Protein AF-A0AA43J8J0-F1 (afdb_monomer_lite)

Secondary structure (DSSP, 8-state):
-------HHHHHHHHHHHHHTT--EEEEEEEETTEEEEEEEEE---GGGS------PPP-

Structure (mmCIF, N/CA/C/O backbone):
data_AF-A0AA43J8J0-F1
#
_entry.id   AF-A0AA43J8J0-F1
#
loop_
_atom_site.group_PDB
_atom_site.id
_atom_site.type_symbol
_atom_site.label_atom_id
_atom_site.label_alt_id
_atom_site.label_comp_id
_atom_site.label_asym_id
_atom_site.label_entity_id
_atom_site.label_seq_id
_atom_site.pdbx_PDB_ins_code
_atom_site.Cartn_x
_atom_site.Cartn_y
_atom_site.Cartn_z
_atom_site.occupancy
_atom_site.B_iso_or_equiv
_atom_site.auth_seq_id
_atom_site.auth_comp_id
_atom_site.auth_asym_id
_atom_site.auth_atom_id
_atom_site.pdbx_PDB_model_num
ATOM 1 N N . MET A 1 1 ? 15.906 17.182 -9.044 1.00 40.38 1 MET A N 1
ATOM 2 C CA . MET A 1 1 ? 15.761 15.995 -8.177 1.00 40.38 1 MET A CA 1
ATOM 3 C C . MET A 1 1 ? 14.418 15.381 -8.515 1.00 40.38 1 MET A C 1
ATOM 5 O O . MET A 1 1 ? 13.412 16.012 -8.236 1.00 40.38 1 MET A O 1
ATOM 9 N N . GLY A 1 2 ? 14.402 14.273 -9.261 1.00 47.66 2 GLY A N 1
ATOM 10 C CA . GLY A 1 2 ? 13.150 13.625 -9.658 1.00 47.66 2 GLY A CA 1
ATOM 11 C C . GLY A 1 2 ? 12.521 12.949 -8.449 1.00 47.66 2 GLY A C 1
ATOM 12 O O . GLY A 1 2 ? 13.221 12.248 -7.720 1.00 47.66 2 GLY A O 1
ATOM 13 N N . GLU A 1 3 ? 11.237 13.199 -8.215 1.00 59.25 3 GLU A N 1
ATOM 14 C CA . GLU A 1 3 ? 10.473 12.498 -7.187 1.00 59.25 3 GLU A CA 1
ATOM 15 C C . GLU A 1 3 ? 10.609 10.982 -7.417 1.00 59.25 3 GLU A C 1
ATOM 17 O O . GLU A 1 3 ? 10.530 10.535 -8.570 1.00 59.25 3 GLU A O 1
ATOM 22 N N . PRO A 1 4 ? 10.887 10.181 -6.371 1.00 57.75 4 PRO A N 1
ATOM 23 C CA . PRO A 1 4 ? 11.073 8.747 -6.524 1.00 57.75 4 PRO A CA 1
ATOM 24 C C . PRO A 1 4 ? 9.807 8.154 -7.137 1.00 57.75 4 PRO A C 1
ATOM 26 O O . PRO A 1 4 ? 8.728 8.196 -6.548 1.00 57.75 4 PRO A O 1
ATOM 29 N N . LYS A 1 5 ? 9.942 7.631 -8.357 1.00 63.59 5 LYS A N 1
ATOM 30 C CA . LYS A 1 5 ? 8.836 6.992 -9.060 1.00 63.59 5 LYS A CA 1
ATOM 31 C C . LYS A 1 5 ? 8.364 5.808 -8.206 1.00 63.59 5 LYS A C 1
ATOM 33 O O . LYS A 1 5 ? 9.215 5.026 -7.780 1.00 63.59 5 LYS A O 1
ATOM 38 N N . PRO A 1 6 ? 7.058 5.665 -7.937 1.00 71.38 6 PRO A N 1
ATOM 39 C CA . PRO A 1 6 ? 6.562 4.564 -7.125 1.00 71.38 6 PRO A CA 1
ATOM 40 C C . PRO A 1 6 ? 6.984 3.215 -7.734 1.00 71.38 6 PRO A C 1
ATOM 42 O O . PRO A 1 6 ? 6.852 2.973 -8.934 1.00 71.38 6 PRO A O 1
ATOM 45 N N . THR A 1 7 ? 7.570 2.353 -6.903 1.00 82.38 7 THR A N 1
ATOM 46 C CA . THR A 1 7 ? 8.049 1.008 -7.263 1.00 82.38 7 THR A CA 1
ATOM 47 C C . THR A 1 7 ? 7.326 -0.053 -6.439 1.00 82.38 7 THR A C 1
ATOM 49 O O . THR A 1 7 ? 6.643 0.262 -5.464 1.00 82.38 7 THR A O 1
ATOM 52 N N . LEU A 1 8 ? 7.493 -1.329 -6.802 1.00 85.06 8 LEU A N 1
ATOM 53 C CA . LEU A 1 8 ? 6.976 -2.440 -5.998 1.00 85.06 8 LEU A CA 1
ATOM 54 C C . LEU A 1 8 ? 7.580 -2.440 -4.584 1.00 85.06 8 LEU A C 1
ATOM 56 O O . LEU A 1 8 ? 6.851 -2.540 -3.607 1.00 85.06 8 LEU A O 1
ATOM 60 N N . GLN A 1 9 ? 8.889 -2.209 -4.470 1.00 87.12 9 GLN A N 1
ATOM 61 C CA . GLN A 1 9 ? 9.578 -2.135 -3.180 1.00 87.12 9 GLN A CA 1
ATOM 62 C C . GLN A 1 9 ? 9.074 -0.968 -2.315 1.00 87.12 9 GLN A C 1
ATOM 64 O O . GLN A 1 9 ? 8.893 -1.110 -1.107 1.00 87.12 9 GLN A O 1
ATOM 69 N N . TRP A 1 10 ? 8.805 0.191 -2.926 1.00 87.00 10 TRP A N 1
ATOM 70 C CA . TRP A 1 10 ? 8.173 1.314 -2.228 1.00 87.00 10 TRP A CA 1
ATOM 71 C C . TRP A 1 10 ? 6.776 0.944 -1.714 1.00 87.00 10 TRP A C 1
ATOM 73 O O . TRP A 1 10 ? 6.411 1.312 -0.594 1.00 87.00 10 TRP A O 1
ATOM 83 N N . ALA A 1 11 ? 6.010 0.188 -2.503 1.00 86.81 11 ALA A N 1
ATOM 84 C CA . ALA A 1 11 ? 4.681 -0.257 -2.114 1.00 86.81 11 ALA A CA 1
ATOM 85 C C . ALA A 1 11 ? 4.721 -1.221 -0.921 1.00 86.81 11 ALA A C 1
ATOM 87 O O . ALA A 1 11 ? 3.977 -1.040 0.041 1.00 86.81 11 ALA A O 1
ATOM 88 N N . GLU A 1 12 ? 5.636 -2.188 -0.947 1.00 89.31 12 GLU A N 1
ATOM 89 C CA . GLU A 1 12 ? 5.868 -3.129 0.152 1.00 89.31 12 GLU A CA 1
ATOM 90 C C . GLU A 1 12 ? 6.284 -2.411 1.441 1.00 89.31 12 GLU A C 1
ATOM 92 O O . GLU A 1 12 ? 5.730 -2.684 2.508 1.00 89.31 12 GLU A O 1
ATOM 97 N N . GLN A 1 13 ? 7.206 -1.444 1.350 1.00 89.56 13 GLN A N 1
ATOM 98 C CA . GLN A 1 13 ? 7.611 -0.640 2.504 1.00 89.56 13 GLN A CA 1
ATOM 99 C C . GLN A 1 13 ? 6.444 0.186 3.055 1.00 89.56 13 GLN A C 1
ATOM 101 O O . GLN A 1 13 ? 6.271 0.284 4.269 1.00 89.56 13 GLN A O 1
ATOM 106 N N . THR A 1 14 ? 5.622 0.755 2.173 1.00 88.06 14 THR A N 1
ATOM 107 C CA . THR A 1 14 ? 4.435 1.520 2.573 1.00 88.06 14 THR A CA 1
ATOM 108 C C . THR A 1 14 ? 3.447 0.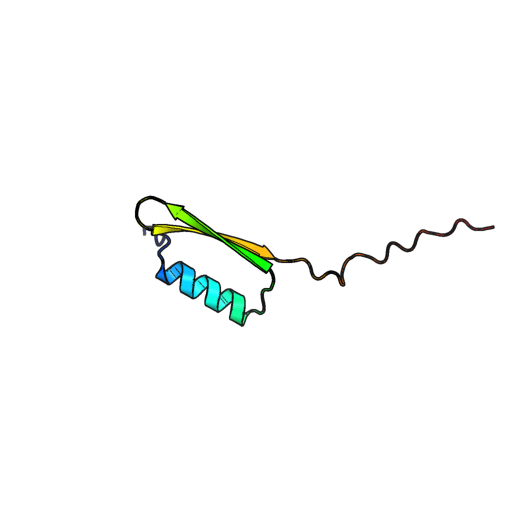635 3.334 1.00 88.06 14 THR A C 1
ATOM 110 O O . THR A 1 14 ? 2.992 1.019 4.409 1.00 88.06 14 THR A O 1
ATOM 113 N N . LEU A 1 15 ? 3.164 -0.573 2.836 1.00 88.88 15 LEU A N 1
ATOM 114 C CA . LEU A 1 15 ? 2.297 -1.540 3.518 1.00 88.88 15 LEU A CA 1
ATOM 115 C C . LEU A 1 15 ? 2.852 -1.968 4.881 1.00 88.88 15 LEU A C 1
ATOM 117 O O . LEU A 1 15 ? 2.095 -2.045 5.849 1.00 88.88 15 LEU A O 1
ATOM 121 N N . ARG A 1 16 ? 4.166 -2.205 4.976 1.00 91.31 16 ARG A N 1
ATOM 122 C CA . ARG A 1 16 ? 4.834 -2.524 6.245 1.00 91.31 16 ARG A CA 1
ATOM 123 C C . ARG A 1 16 ? 4.652 -1.400 7.264 1.00 91.31 16 ARG A C 1
ATOM 125 O O . ARG A 1 16 ? 4.203 -1.669 8.373 1.00 91.31 16 ARG A O 1
ATOM 132 N N . ASN A 1 17 ? 4.911 -0.154 6.868 1.00 90.25 17 ASN A N 1
ATOM 133 C CA . ASN A 1 17 ? 4.754 1.007 7.747 1.00 90.25 17 ASN A CA 1
ATOM 134 C C . ASN A 1 17 ? 3.303 1.163 8.232 1.00 90.25 17 ASN A C 1
ATOM 136 O O . ASN A 1 17 ? 3.073 1.441 9.405 1.00 90.25 17 ASN A O 1
ATOM 140 N N . LEU A 1 18 ? 2.321 0.960 7.347 1.00 87.44 18 LEU A N 1
ATOM 141 C CA . LEU A 1 18 ? 0.900 1.012 7.710 1.00 87.44 18 LEU A CA 1
ATOM 142 C C . LEU A 1 18 ? 0.542 -0.076 8.731 1.00 87.44 18 LEU A C 1
ATOM 144 O O . LEU A 1 18 ? -0.141 0.208 9.714 1.00 87.44 18 LEU A O 1
ATOM 148 N N . SER A 1 19 ? 1.046 -1.297 8.533 1.00 86.62 19 SER A N 1
ATOM 149 C CA . SER A 1 19 ? 0.850 -2.403 9.474 1.00 86.62 19 SER A CA 1
ATOM 150 C C . SER A 1 19 ? 1.489 -2.122 10.837 1.00 86.62 19 SER A C 1
ATOM 152 O O . SER A 1 19 ? 0.868 -2.393 11.862 1.00 86.62 19 SER A O 1
ATOM 154 N N . GLU A 1 20 ? 2.708 -1.581 10.867 1.00 90.81 20 GLU A N 1
ATOM 155 C CA . GLU A 1 20 ? 3.418 -1.231 12.108 1.00 90.81 20 GLU A CA 1
ATOM 156 C C . GLU A 1 20 ? 2.719 -0.100 12.874 1.00 90.81 20 GLU A C 1
ATOM 158 O O . GLU A 1 20 ? 2.709 -0.089 14.102 1.00 90.81 20 GLU A O 1
ATOM 163 N N . GLN A 1 21 ? 2.075 0.819 12.155 1.00 86.69 21 GLN A N 1
ATOM 164 C CA . GLN A 1 21 ? 1.272 1.900 12.730 1.00 86.69 21 GLN A CA 1
ATOM 165 C C . GLN A 1 21 ? -0.133 1.451 13.171 1.00 86.69 21 GLN A C 1
ATOM 167 O O . GLN A 1 21 ? -0.908 2.268 13.667 1.00 86.69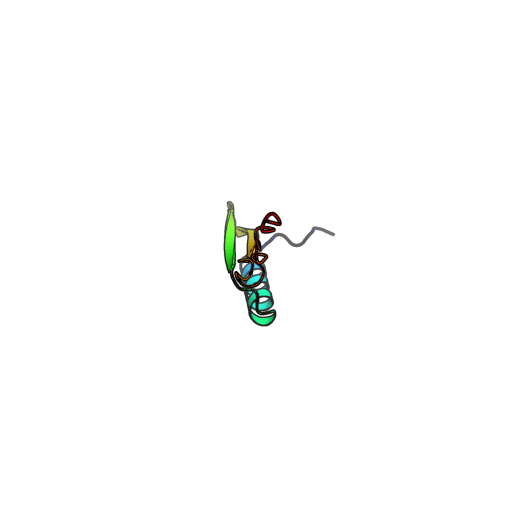 21 GLN A O 1
ATOM 172 N N . GLY A 1 22 ? -0.480 0.170 13.002 1.00 84.75 22 GLY A N 1
ATOM 173 C CA . GLY A 1 22 ? -1.784 -0.367 13.389 1.00 84.75 22 GLY A CA 1
ATOM 174 C C . GLY A 1 22 ? -2.939 0.122 12.512 1.00 84.75 22 GLY A C 1
ATOM 175 O O . GLY A 1 22 ? -4.095 0.079 12.943 1.00 84.75 22 GLY A O 1
ATOM 176 N N . TYR A 1 23 ? -2.658 0.588 11.288 1.00 82.88 23 TYR A N 1
ATOM 177 C CA . TYR A 1 23 ? -3.720 0.925 10.344 1.00 82.88 23 TYR A CA 1
ATOM 178 C C . TYR A 1 23 ? -4.510 -0.329 9.986 1.00 82.88 23 TYR A C 1
ATOM 180 O O . TYR A 1 23 ? -3.970 -1.332 9.526 1.00 82.88 23 TYR A O 1
ATOM 188 N N . THR A 1 24 ? -5.820 -0.233 10.167 1.00 80.69 24 THR A N 1
ATOM 189 C CA . THR A 1 24 ? -6.799 -1.241 9.769 1.00 80.69 24 THR A CA 1
ATOM 190 C C . THR A 1 24 ? -7.728 -0.621 8.734 1.00 80.69 24 THR A C 1
ATOM 192 O O . THR A 1 24 ? -8.221 0.498 8.899 1.00 80.69 24 THR A O 1
ATOM 195 N N . GLY A 1 25 ? -7.887 -1.308 7.609 1.00 83.81 25 GLY A N 1
ATOM 196 C CA . GLY A 1 25 ? -8.713 -0.843 6.507 1.00 83.81 25 GLY A CA 1
ATOM 197 C C . GLY A 1 25 ? -8.344 -1.485 5.179 1.00 83.81 25 GLY A C 1
ATOM 198 O O . GLY A 1 25 ? -7.569 -2.439 5.109 1.00 83.81 25 GLY A O 1
ATOM 199 N N . THR A 1 26 ? -8.897 -0.934 4.104 1.00 86.88 26 THR A N 1
ATOM 200 C CA . THR A 1 26 ? -8.678 -1.434 2.745 1.00 86.88 26 THR A CA 1
ATOM 201 C C . THR A 1 26 ? -7.575 -0.643 2.056 1.00 86.88 26 THR A C 1
ATOM 203 O O . THR A 1 26 ? -7.643 0.583 1.959 1.00 86.88 26 THR A O 1
ATOM 206 N N . VAL A 1 27 ? -6.583 -1.342 1.504 1.00 88.19 27 VAL A N 1
ATOM 207 C CA . VAL A 1 27 ? -5.528 -0.732 0.688 1.00 88.19 27 VAL A CA 1
ATOM 208 C C . VAL A 1 27 ? -5.756 -1.052 -0.786 1.00 88.19 27 VAL A C 1
ATOM 210 O O . VAL A 1 27 ? -5.887 -2.210 -1.169 1.00 88.19 27 VAL A O 1
ATOM 213 N N . THR A 1 28 ? -5.790 -0.020 -1.626 1.00 89.44 28 THR A N 1
ATOM 214 C CA . THR A 1 28 ? -5.866 -0.138 -3.087 1.00 89.44 28 THR A CA 1
ATOM 215 C C . THR A 1 28 ? -4.521 0.228 -3.699 1.00 89.44 28 THR A C 1
ATOM 217 O O . THR A 1 28 ? -4.056 1.355 -3.543 1.00 89.44 28 THR A O 1
ATOM 220 N N . ILE A 1 29 ? -3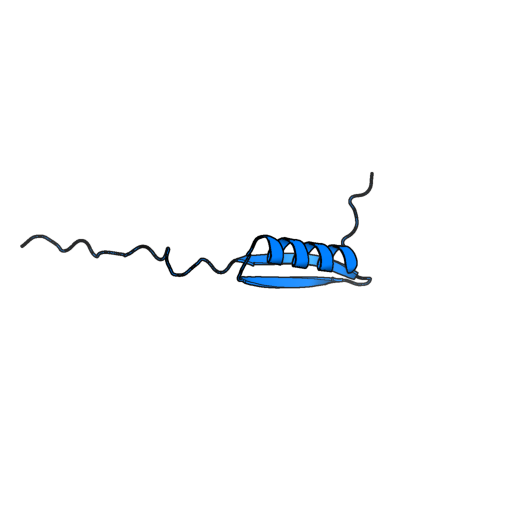.912 -0.702 -4.433 1.00 89.81 29 ILE A N 1
ATOM 221 C CA . ILE A 1 29 ? -2.663 -0.472 -5.169 1.00 89.81 29 ILE A CA 1
ATOM 222 C C . ILE A 1 29 ? -3.004 -0.329 -6.650 1.00 89.81 29 ILE A C 1
ATOM 224 O O . ILE A 1 29 ? -3.623 -1.216 -7.238 1.00 89.81 29 ILE A O 1
ATOM 228 N N . ARG A 1 30 ? -2.608 0.789 -7.262 1.00 89.56 30 ARG A N 1
ATOM 229 C CA . ARG A 1 30 ? -2.771 1.013 -8.703 1.00 89.56 30 ARG A CA 1
ATOM 230 C C . ARG A 1 30 ? -1.491 0.634 -9.423 1.00 89.56 30 ARG A C 1
ATOM 232 O O . ARG A 1 30 ? -0.418 1.101 -9.049 1.00 89.56 30 ARG A O 1
ATOM 239 N N . PHE A 1 31 ? -1.619 -0.161 -10.476 1.00 87.56 31 PHE A N 1
ATOM 240 C CA . PHE A 1 31 ? -0.520 -0.532 -11.362 1.00 87.56 31 PHE A CA 1
ATOM 241 C C . PHE A 1 31 ? -0.684 0.175 -12.710 1.00 87.56 31 PHE A C 1
ATOM 243 O O . PHE A 1 31 ? -1.795 0.289 -13.224 1.00 87.56 31 PHE A O 1
ATOM 250 N N . ALA A 1 32 ? 0.422 0.639 -13.283 1.00 85.00 32 ALA A N 1
ATOM 251 C CA . ALA A 1 32 ? 0.490 1.178 -14.639 1.00 85.00 32 ALA A CA 1
ATOM 252 C C . ALA A 1 32 ? 1.618 0.483 -15.417 1.00 85.00 32 ALA A C 1
ATOM 254 O O . ALA A 1 32 ? 2.398 -0.271 -14.837 1.00 85.00 32 ALA A O 1
ATOM 255 N N . GLN A 1 33 ? 1.695 0.718 -16.733 1.00 75.31 33 GLN A N 1
ATOM 256 C CA . GLN A 1 33 ? 2.667 0.100 -17.646 1.00 75.31 33 GLN A CA 1
ATOM 257 C C . GLN A 1 33 ? 4.113 0.313 -17.149 1.00 75.31 33 GLN A C 1
ATOM 259 O O . GLN A 1 33 ? 4.729 1.344 -17.412 1.00 75.31 33 GLN A O 1
ATOM 264 N N . GLY A 1 34 ? 4.636 -0.651 -16.385 1.00 74.50 34 GLY A N 1
ATOM 265 C CA . GLY A 1 34 ? 5.986 -0.631 -15.816 1.00 74.50 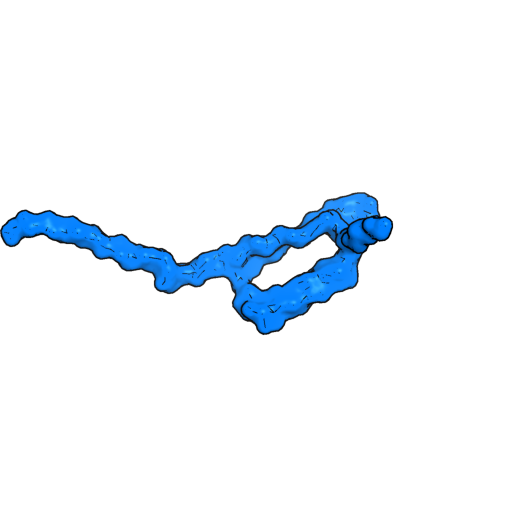34 GLY A CA 1
ATOM 266 C C . GLY A 1 34 ? 6.092 -0.577 -14.286 1.00 74.50 34 GLY A C 1
ATOM 267 O O . GLY A 1 34 ? 7.215 -0.526 -13.792 1.00 74.50 34 GLY A O 1
ATOM 268 N N . GLY A 1 35 ? 4.993 -0.599 -13.519 1.00 81.88 35 GLY A N 1
ATOM 269 C CA . GLY A 1 35 ? 5.086 -0.742 -12.061 1.00 81.88 35 GLY A CA 1
ATOM 270 C C . GLY A 1 35 ? 3.898 -0.216 -11.263 1.00 81.88 35 GLY A C 1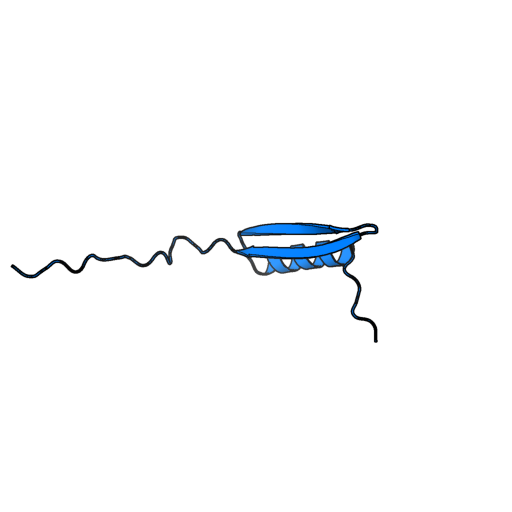
ATOM 271 O O . GLY A 1 35 ? 2.786 -0.064 -11.768 1.00 81.88 35 GLY A O 1
ATOM 272 N N . VAL A 1 36 ? 4.150 0.055 -9.983 1.00 85.38 36 VAL A N 1
ATOM 273 C CA . VAL A 1 36 ? 3.170 0.668 -9.085 1.00 85.38 36 VAL A CA 1
ATOM 274 C C . VAL A 1 36 ? 3.027 2.143 -9.450 1.00 85.38 36 VAL A C 1
ATOM 276 O O . VAL A 1 36 ? 4.003 2.874 -9.520 1.00 85.38 36 VAL A O 1
ATOM 279 N N . GLN A 1 37 ? 1.800 2.585 -9.690 1.00 85.94 37 GLN A N 1
ATOM 280 C CA . GLN A 1 37 ? 1.457 3.984 -9.929 1.00 85.94 37 GLN A CA 1
ATOM 281 C C . GLN A 1 37 ? 1.153 4.717 -8.619 1.00 85.94 37 GLN A C 1
ATOM 283 O O . GLN A 1 37 ? 1.412 5.912 -8.511 1.00 85.94 37 GLN A O 1
ATOM 288 N N . GLY A 1 38 ? 0.599 4.016 -7.627 1.00 86.06 38 GLY A N 1
ATOM 289 C CA . GLY A 1 38 ? 0.299 4.599 -6.324 1.00 86.06 38 GLY A CA 1
ATOM 290 C C . GLY A 1 38 ? -0.456 3.657 -5.394 1.00 86.06 38 GLY A C 1
ATOM 291 O O . GLY A 1 38 ? -0.898 2.579 -5.797 1.00 86.06 38 GLY A O 1
ATOM 292 N N . ILE A 1 39 ? -0.611 4.098 -4.147 1.00 87.06 39 ILE A N 1
ATOM 293 C CA . ILE A 1 39 ? -1.351 3.405 -3.090 1.00 87.06 39 ILE A CA 1
ATOM 294 C C . ILE A 1 39 ? -2.384 4.364 -2.515 1.00 87.06 39 ILE A C 1
ATOM 296 O O . ILE A 1 39 ? -2.078 5.519 -2.226 1.00 87.06 39 ILE A O 1
ATOM 300 N N . THR A 1 40 ? -3.602 3.876 -2.328 1.00 88.44 40 THR A N 1
ATOM 301 C CA . THR A 1 40 ? -4.668 4.572 -1.608 1.00 88.44 40 THR A CA 1
ATOM 302 C C . THR A 1 40 ? -5.079 3.720 -0.418 1.00 88.44 40 THR A C 1
ATOM 304 O O . THR A 1 40 ? -5.360 2.535 -0.577 1.00 88.44 40 THR A O 1
ATOM 307 N N . VAL A 1 41 ? -5.112 4.319 0.769 1.00 85.31 41 VAL A N 1
ATOM 308 C CA . VAL A 1 41 ? -5.526 3.653 2.007 1.00 85.31 41 VAL A CA 1
ATOM 309 C C . VAL A 1 41 ? -6.877 4.218 2.410 1.00 85.31 41 VAL A C 1
ATOM 311 O O . VAL A 1 41 ? -6.994 5.412 2.669 1.00 85.31 41 VAL A O 1
ATOM 314 N N . ASN A 1 42 ? -7.887 3.359 2.463 1.00 84.19 42 ASN A N 1
ATOM 315 C CA . ASN A 1 42 ? -9.174 3.676 3.061 1.00 84.19 42 ASN A CA 1
ATOM 316 C C . ASN A 1 42 ? -9.180 3.072 4.459 1.00 84.19 42 ASN A C 1
ATOM 318 O O . ASN A 1 42 ? -9.373 1.865 4.620 1.00 84.19 42 ASN A O 1
ATOM 322 N N . GLN A 1 43 ? -8.911 3.909 5.457 1.00 75.81 43 GLN A N 1
ATOM 323 C CA . GLN A 1 43 ? -8.999 3.497 6.849 1.00 75.81 43 GLN A CA 1
ATOM 324 C C . GLN A 1 43 ? -10.462 3.201 7.178 1.00 75.81 43 GLN A C 1
ATOM 326 O O . GLN A 1 43 ? -11.341 4.029 6.927 1.00 75.81 43 GLN A O 1
ATOM 331 N N . GLU A 1 44 ? -10.725 2.022 7.732 1.00 69.62 44 GLU A N 1
ATOM 332 C CA . GLU A 1 44 ? -12.040 1.752 8.294 1.00 69.62 44 GLU A CA 1
ATOM 333 C C . GLU A 1 44 ? -12.167 2.600 9.559 1.00 69.62 44 GLU A C 1
ATOM 335 O O . GLU A 1 44 ? -11.422 2.428 10.526 1.00 69.62 44 GLU A O 1
ATOM 340 N N . LEU A 1 45 ? -13.078 3.576 9.535 1.00 62.69 45 LEU A N 1
ATOM 341 C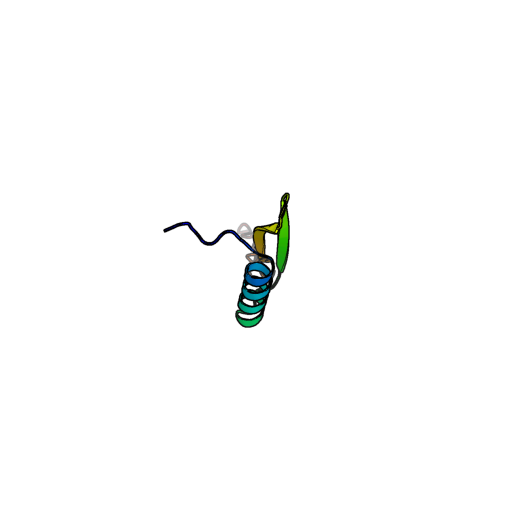 CA . LEU A 1 45 ? -13.431 4.332 10.729 1.00 62.69 45 LEU A CA 1
ATOM 342 C C . LEU A 1 45 ? -13.893 3.319 11.772 1.00 62.69 45 LEU A C 1
ATOM 344 O O . LEU A 1 45 ? -14.858 2.589 11.542 1.00 62.69 45 LEU A O 1
ATOM 348 N N . GLN A 1 46 ? -13.188 3.254 12.904 1.00 59.75 46 GLN A N 1
ATOM 349 C CA . GLN A 1 46 ? -13.572 2.370 13.996 1.00 59.75 46 GLN A CA 1
ATOM 350 C C . GLN A 1 46 ? -15.056 2.613 14.314 1.00 59.75 46 GLN A C 1
ATOM 352 O O . GLN A 1 46 ? -15.424 3.745 14.645 1.00 59.75 46 GLN A O 1
ATOM 357 N N . PRO A 1 47 ? -15.922 1.582 14.274 1.00 56.00 47 PRO A N 1
ATOM 358 C CA . PRO A 1 47 ? -17.357 1.756 14.501 1.00 56.00 47 PRO A CA 1
ATOM 359 C C . PRO A 1 47 ? -17.688 2.310 15.898 1.00 56.00 47 PRO A C 1
ATOM 361 O O . PRO A 1 47 ? -18.807 2.742 16.142 1.00 56.00 47 PRO A O 1
ATOM 364 N N . ARG A 1 48 ? -16.712 2.375 16.816 1.00 54.38 48 ARG A N 1
ATOM 365 C CA . ARG A 1 48 ? -16.861 2.955 18.160 1.00 54.38 48 ARG A CA 1
ATOM 366 C C . ARG A 1 48 ? -16.935 4.484 18.213 1.00 54.38 48 ARG A C 1
ATOM 368 O O . ARG A 1 48 ? -17.186 5.013 19.290 1.00 54.38 48 ARG A O 1
ATOM 375 N N . GLN A 1 49 ? -16.745 5.188 17.097 1.00 51.62 49 GLN A N 1
ATOM 376 C CA . GLN A 1 49 ? -17.030 6.627 16.999 1.00 51.62 49 GLN A CA 1
ATOM 377 C C . GLN A 1 49 ? -18.252 6.938 16.129 1.00 51.62 49 GLN A C 1
ATOM 379 O O . GLN A 1 49 ? -18.480 8.098 15.788 1.00 51.62 49 GLN A O 1
ATOM 384 N N . GLN A 1 50 ? -19.080 5.936 15.808 1.00 50.31 50 GLN A N 1
ATOM 385 C CA . GLN A 1 50 ? -20.464 6.227 15.453 1.00 50.31 50 GLN A CA 1
ATOM 386 C C . GLN A 1 50 ? -21.074 6.892 16.680 1.00 50.31 50 GLN A C 1
ATOM 388 O O . GLN A 1 50 ? -21.299 6.236 17.695 1.00 50.31 50 GLN A O 1
ATOM 393 N N . ALA A 1 51 ? -21.209 8.218 16.617 1.00 50.81 51 ALA A N 1
ATOM 394 C CA . ALA A 1 51 ? -21.818 9.014 17.660 1.00 50.81 51 ALA A CA 1
ATOM 395 C C . ALA A 1 51 ? -23.052 8.268 18.161 1.00 50.81 51 ALA A C 1
ATOM 397 O O . ALA A 1 51 ? -23.894 7.864 17.354 1.00 50.81 51 ALA A O 1
ATOM 398 N N . THR A 1 52 ? -23.158 8.071 19.474 1.00 51.22 52 THR A N 1
ATOM 399 C CA . THR A 1 52 ? -24.451 7.783 20.076 1.00 51.22 52 THR A CA 1
ATOM 400 C C . THR A 1 52 ? -25.343 8.949 19.673 1.00 51.22 52 THR A C 1
ATOM 402 O O . THR A 1 52 ? -25.296 10.017 20.281 1.00 51.22 52 THR A O 1
ATOM 405 N N . ILE A 1 53 ? -26.113 8.780 18.600 1.00 61.41 53 ILE A N 1
ATOM 406 C CA . ILE A 1 53 ? -27.234 9.647 18.286 1.00 61.41 53 ILE A CA 1
ATOM 407 C C . ILE A 1 53 ? -28.235 9.292 19.375 1.00 61.41 53 ILE A C 1
ATOM 409 O O . ILE A 1 53 ? -29.048 8.388 19.216 1.00 61.41 53 ILE A O 1
ATOM 413 N N . VAL A 1 54 ? -28.090 9.919 20.543 1.00 55.88 54 VAL A N 1
ATOM 414 C CA . VAL A 1 54 ? -29.159 9.961 21.528 1.00 55.88 54 VAL A CA 1
ATOM 415 C C . VAL A 1 54 ? -30.215 10.835 20.854 1.00 55.88 54 VAL A C 1
ATOM 417 O O . VAL A 1 54 ? -29.952 12.026 20.665 1.00 55.88 54 VAL A O 1
ATOM 420 N N . PRO A 1 55 ? -31.364 10.303 20.403 1.00 51.12 55 PRO A N 1
ATOM 421 C CA . PRO A 1 55 ? -32.454 11.184 20.029 1.00 51.12 55 PRO A CA 1
ATOM 422 C C . PRO A 1 55 ? -32.780 12.016 21.273 1.00 51.12 55 PRO A C 1
ATOM 424 O O . PRO A 1 55 ? -33.041 11.458 22.340 1.00 51.12 55 PRO A O 1
ATOM 427 N N . ALA A 1 56 ? -32.704 13.343 21.160 1.00 60.34 56 ALA A N 1
ATOM 428 C CA . ALA A 1 56 ? -33.216 14.228 22.194 1.00 60.34 56 ALA A CA 1
ATOM 429 C C . ALA A 1 56 ? -34.701 13.890 22.367 1.00 60.34 56 ALA A C 1
ATOM 431 O O . ALA A 1 56 ? -35.503 14.113 21.461 1.00 60.34 56 ALA A O 1
ATOM 432 N N . GLN A 1 57 ? -35.044 13.264 23.489 1.00 63.16 57 GLN A N 1
ATOM 433 C CA . GLN A 1 57 ? -36.429 12.961 23.814 1.00 63.16 57 GLN A CA 1
ATOM 434 C C . GLN A 1 57 ? -37.137 14.305 24.032 1.00 63.16 57 GLN A C 1
ATOM 436 O O . GLN A 1 57 ? -36.651 15.103 24.841 1.00 63.16 57 GLN A O 1
ATOM 441 N N . PRO A 1 58 ? -38.224 14.617 23.306 1.00 58.50 58 PRO A N 1
ATOM 442 C CA . PRO A 1 58 ? -39.008 15.798 23.621 1.00 58.50 58 PRO A CA 1
ATOM 443 C C . PRO A 1 58 ? -39.608 15.631 25.021 1.00 58.50 58 PRO A C 1
ATOM 445 O O . PRO A 1 58 ? -40.172 14.588 25.345 1.00 58.50 58 PRO A O 1
ATOM 448 N N . LEU A 1 59 ? -39.436 16.665 25.844 1.00 63.91 59 LEU A N 1
ATOM 449 C CA . LEU A 1 59 ? -40.028 16.800 27.173 1.00 63.91 59 LEU A CA 1
ATOM 450 C C . LEU A 1 59 ? -41.557 16.652 27.088 1.00 63.91 59 LEU A C 1
ATOM 452 O O . LEU A 1 59 ? -42.196 17.365 26.312 1.00 63.91 59 LEU A O 1
ATOM 456 N N . THR A 1 60 ? -42.121 15.779 27.923 1.00 59.06 60 THR A N 1
ATOM 457 C CA . THR A 1 60 ? -43.543 15.766 28.306 1.00 59.06 60 THR A CA 1
ATOM 458 C C . THR A 1 60 ? -43.655 15.786 29.813 1.00 59.06 60 THR A C 1
ATOM 460 O O . THR A 1 60 ? -42.915 14.988 30.434 1.00 59.06 60 THR A O 1
#

Foldseek 3Di:
DDDPQDAPVNVVVVVVVCVVVVFDFDKDWDADDPHTRDIDGDGDDDCVPPPPPPPPDDDD

Radius of gyration: 19.53 Å; chains: 1; bounding box: 59×20×46 Å

pLDDT: mean 74.93, std 14.83, range [40.38, 91.31]

Sequence (60 aa):
MGEPKPTLQWAEQTLRNLSEQGYTGTVTIRFAQGGVQGITVNQELQPRQQATIVPAQPLT